Protein AF-A0A377LQX3-F1 (afdb_monomer_lite)

Structure (mmCIF, N/CA/C/O backbone):
data_AF-A0A377LQX3-F1
#
_entry.id   AF-A0A377LQX3-F1
#
loop_
_atom_site.group_PDB
_atom_site.id
_atom_site.type_symbol
_atom_site.label_atom_id
_atom_site.label_alt_id
_atom_site.label_comp_id
_atom_site.label_asym_id
_atom_site.label_entity_id
_atom_site.label_seq_id
_atom_site.pdbx_PDB_ins_code
_atom_site.Cartn_x
_atom_site.Cartn_y
_atom_site.Cartn_z
_atom_site.occupancy
_atom_site.B_iso_or_equiv
_atom_site.auth_seq_id
_atom_site.auth_comp_id
_atom_site.auth_asym_id
_atom_site.auth_atom_id
_atom_site.pdbx_PDB_model_num
ATOM 1 N N . MET A 1 1 ? 15.304 -15.400 -30.658 1.00 61.31 1 MET A N 1
ATOM 2 C CA . MET A 1 1 ? 14.172 -14.447 -30.714 1.00 61.31 1 MET A CA 1
ATOM 3 C C . MET A 1 1 ? 13.033 -14.869 -29.781 1.00 61.31 1 MET A C 1
ATOM 5 O O . MET A 1 1 ? 12.616 -14.028 -29.003 1.00 61.31 1 MET A O 1
ATOM 9 N N . ILE A 1 2 ? 12.627 -16.152 -29.749 1.00 66.69 2 ILE A N 1
ATOM 10 C CA . ILE A 1 2 ? 11.657 -16.692 -28.763 1.00 66.69 2 ILE A CA 1
ATOM 11 C C . ILE A 1 2 ? 12.106 -16.500 -27.306 1.00 66.69 2 ILE A C 1
ATOM 13 O O . ILE A 1 2 ? 11.356 -15.926 -26.527 1.00 66.69 2 ILE A O 1
ATOM 17 N N . GLY A 1 3 ? 13.356 -16.837 -26.965 1.00 74.94 3 GLY A N 1
ATOM 18 C CA . GLY A 1 3 ? 13.835 -16.698 -25.580 1.00 74.94 3 GLY A CA 1
ATOM 19 C C . GLY A 1 3 ? 13.796 -15.267 -25.022 1.00 74.94 3 GLY A C 1
ATOM 20 O O . GLY A 1 3 ? 13.607 -15.085 -23.829 1.00 74.94 3 GLY A O 1
ATOM 21 N N . LYS A 1 4 ? 13.892 -14.237 -25.879 1.00 71.19 4 LYS A N 1
ATOM 22 C CA . LYS A 1 4 ? 13.799 -12.828 -25.453 1.00 71.19 4 LYS A CA 1
ATOM 23 C C . LYS A 1 4 ? 12.352 -12.403 -25.172 1.00 71.19 4 LYS A C 1
ATOM 25 O O . LYS A 1 4 ? 12.122 -11.561 -24.318 1.00 71.19 4 LYS A O 1
ATOM 30 N N . ILE A 1 5 ? 11.383 -12.981 -25.884 1.00 73.62 5 ILE A N 1
ATOM 31 C CA . ILE A 1 5 ? 9.952 -12.743 -25.644 1.00 73.62 5 ILE A CA 1
ATOM 32 C C . ILE A 1 5 ? 9.522 -13.465 -24.363 1.00 73.62 5 ILE A C 1
ATOM 34 O O . ILE A 1 5 ? 8.859 -12.879 -23.515 1.00 73.62 5 ILE A O 1
ATOM 38 N N . GLU A 1 6 ? 9.957 -14.710 -24.194 1.00 74.50 6 GLU A N 1
ATOM 39 C CA . GLU A 1 6 ? 9.666 -15.536 -23.019 1.00 74.50 6 GLU A CA 1
ATOM 40 C C . GLU A 1 6 ? 10.241 -14.925 -21.726 1.00 74.50 6 GLU A C 1
ATOM 42 O O . GLU A 1 6 ? 9.568 -14.890 -20.695 1.00 74.50 6 GLU A O 1
ATOM 47 N N . GLU A 1 7 ? 11.438 -14.333 -21.800 1.00 77.25 7 GLU A N 1
ATOM 48 C CA . GLU A 1 7 ? 12.041 -13.576 -20.698 1.00 77.25 7 GLU A CA 1
ATOM 49 C C . GLU A 1 7 ? 11.213 -12.338 -20.311 1.00 77.25 7 GLU A C 1
ATOM 51 O O . GLU A 1 7 ? 10.990 -12.093 -19.124 1.00 77.25 7 GLU A O 1
ATOM 56 N N . VAL A 1 8 ? 10.718 -11.575 -21.292 1.00 73.88 8 VAL A N 1
ATOM 57 C CA . VAL A 1 8 ? 9.883 -10.386 -21.046 1.00 73.88 8 VAL A CA 1
ATOM 58 C C . VAL A 1 8 ? 8.554 -10.773 -20.390 1.00 73.88 8 VAL A C 1
ATOM 60 O O . VAL A 1 8 ? 8.173 -10.170 -19.388 1.00 73.88 8 VAL A O 1
ATOM 63 N N . PHE A 1 9 ? 7.880 -11.817 -20.883 1.00 73.44 9 PHE A N 1
ATOM 64 C CA . PHE A 1 9 ? 6.640 -12.311 -20.270 1.00 73.44 9 PHE A CA 1
ATOM 65 C C . PHE A 1 9 ? 6.856 -12.826 -18.844 1.00 73.44 9 PHE A C 1
ATOM 67 O O . PHE A 1 9 ? 6.049 -12.543 -17.960 1.00 73.44 9 PHE A O 1
ATOM 74 N N . THR A 1 10 ? 7.962 -13.532 -18.599 1.00 76.25 10 THR A N 1
ATOM 75 C CA . THR A 1 10 ? 8.293 -14.046 -17.262 1.00 76.25 10 THR A CA 1
ATOM 76 C C . THR A 1 10 ? 8.558 -12.909 -16.275 1.00 76.25 10 THR A C 1
ATOM 78 O O . THR A 1 10 ? 8.050 -12.934 -15.155 1.00 76.25 10 THR A O 1
ATOM 81 N N . ARG A 1 11 ? 9.297 -11.868 -16.684 1.00 74.38 11 ARG A N 1
ATOM 82 C CA . ARG A 1 11 ? 9.539 -10.683 -15.842 1.00 74.38 11 ARG A CA 1
ATOM 83 C C . ARG A 1 11 ? 8.247 -9.939 -15.512 1.00 74.38 11 ARG A C 1
ATOM 85 O O . ARG A 1 11 ? 8.044 -9.586 -14.355 1.00 74.38 11 ARG A O 1
ATOM 92 N N . GLN A 1 12 ? 7.361 -9.763 -16.492 1.00 75.00 12 GLN A N 1
ATOM 93 C CA . GLN A 1 12 ? 6.066 -9.115 -16.278 1.00 75.00 12 GLN A CA 1
ATOM 94 C C . GLN A 1 12 ? 5.179 -9.904 -15.304 1.00 75.00 12 GLN A C 1
ATOM 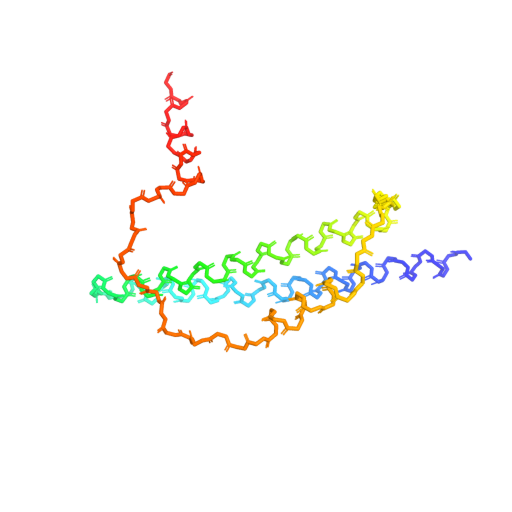96 O O . GLN A 1 12 ? 4.525 -9.316 -14.438 1.00 75.00 12 GLN A O 1
ATOM 101 N N . ALA A 1 13 ? 5.154 -11.233 -15.440 1.00 76.25 13 ALA A N 1
ATOM 102 C CA . ALA A 1 13 ? 4.385 -12.113 -14.567 1.00 76.25 13 ALA A CA 1
ATOM 103 C C . ALA A 1 13 ? 4.905 -12.070 -13.123 1.00 76.25 13 ALA A C 1
ATOM 105 O O . ALA A 1 13 ? 4.111 -11.890 -12.201 1.00 76.25 13 ALA A O 1
ATOM 106 N N . ASN A 1 14 ? 6.226 -12.155 -12.936 1.00 78.69 14 ASN A N 1
ATOM 107 C CA . ASN A 1 14 ? 6.852 -12.070 -11.615 1.00 78.69 14 ASN A CA 1
ATOM 108 C C . ASN A 1 14 ? 6.588 -10.710 -10.958 1.00 78.69 14 ASN A C 1
ATOM 110 O O . ASN A 1 14 ? 6.139 -10.659 -9.820 1.00 78.69 14 ASN A O 1
ATOM 114 N N . PHE A 1 15 ? 6.746 -9.614 -11.704 1.00 76.19 15 PHE A N 1
ATOM 115 C CA . PHE A 1 15 ? 6.465 -8.272 -11.193 1.00 76.19 15 PHE A CA 1
ATOM 116 C C . PHE A 1 15 ? 4.994 -8.097 -10.776 1.00 76.19 15 PHE A C 1
ATOM 118 O O . PHE A 1 15 ? 4.695 -7.539 -9.722 1.00 76.19 15 PHE A O 1
ATOM 125 N N . SER A 1 16 ? 4.060 -8.622 -11.572 1.00 78.94 16 SER A N 1
ATOM 126 C CA . SER A 1 16 ? 2.630 -8.578 -11.238 1.00 78.94 16 SER A CA 1
ATOM 127 C C . SER A 1 16 ? 2.306 -9.408 -9.989 1.00 78.94 16 SER A C 1
ATOM 129 O O . SER A 1 16 ? 1.466 -9.002 -9.185 1.00 78.94 16 SER A O 1
ATOM 131 N N . ALA A 1 17 ? 2.972 -10.554 -9.810 1.00 84.12 17 ALA A N 1
ATOM 132 C CA . ALA A 1 17 ? 2.836 -11.377 -8.613 1.00 84.12 17 ALA A CA 1
ATOM 133 C C . ALA A 1 17 ? 3.360 -10.647 -7.367 1.00 84.12 17 ALA A C 1
ATOM 135 O O . ALA A 1 17 ? 2.666 -10.621 -6.351 1.00 84.12 17 ALA A O 1
ATOM 136 N N . ASP A 1 18 ? 4.519 -9.993 -7.464 1.00 84.94 18 ASP A N 1
ATOM 137 C CA . ASP A 1 18 ? 5.112 -9.230 -6.363 1.00 84.94 18 ASP A CA 1
ATOM 138 C C . ASP A 1 18 ? 4.188 -8.087 -5.914 1.00 84.94 18 ASP A C 1
ATOM 140 O O . ASP A 1 18 ? 3.876 -7.969 -4.730 1.00 84.94 18 ASP A O 1
ATOM 144 N N . ILE A 1 19 ? 3.635 -7.309 -6.852 1.00 85.94 19 ILE A N 1
ATOM 145 C CA . ILE A 1 19 ? 2.668 -6.245 -6.530 1.00 85.94 19 ILE A CA 1
ATOM 146 C C . ILE A 1 19 ? 1.395 -6.812 -5.890 1.00 85.94 19 ILE A C 1
ATOM 148 O O . ILE A 1 19 ? 0.880 -6.249 -4.923 1.00 85.94 19 ILE A O 1
ATOM 152 N N . ALA A 1 20 ? 0.879 -7.937 -6.391 1.00 87.12 20 ALA A N 1
ATOM 153 C CA . ALA A 1 20 ? -0.295 -8.573 -5.801 1.00 87.12 20 ALA A CA 1
ATOM 154 C C . ALA A 1 20 ? -0.035 -9.043 -4.358 1.00 87.12 20 ALA A C 1
ATOM 156 O O . ALA A 1 20 ? -0.926 -8.949 -3.507 1.00 87.12 20 ALA A O 1
ATOM 157 N N . HIS A 1 21 ? 1.173 -9.530 -4.067 1.00 90.06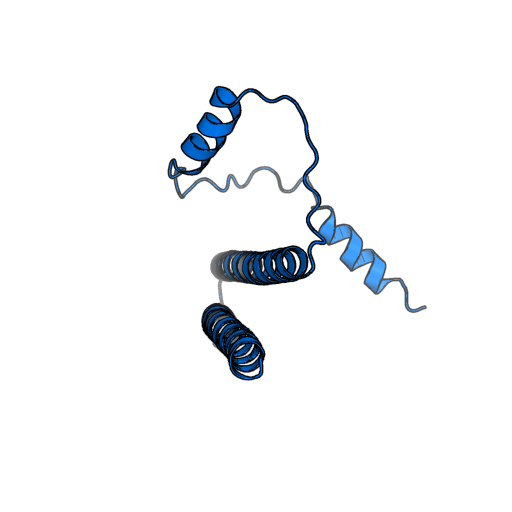 21 HIS A N 1
ATOM 158 C CA . HIS A 1 21 ? 1.588 -9.886 -2.712 1.00 90.06 21 HIS A CA 1
ATOM 159 C C . HIS A 1 21 ? 1.695 -8.656 -1.806 1.00 90.06 21 HIS A C 1
ATOM 161 O O . HIS A 1 21 ? 1.128 -8.666 -0.712 1.00 90.06 21 HIS A O 1
ATOM 167 N N . GLU A 1 22 ? 2.328 -7.585 -2.279 1.00 90.38 22 GLU A N 1
ATOM 168 C CA . GLU A 1 22 ? 2.481 -6.338 -1.525 1.00 90.38 22 GLU A CA 1
ATOM 169 C C . GLU A 1 22 ? 1.136 -5.645 -1.249 1.00 90.38 22 GLU A C 1
ATOM 171 O O . GLU A 1 22 ? 0.938 -5.110 -0.163 1.00 90.38 22 GLU A O 1
ATOM 176 N N . ILE A 1 23 ? 0.163 -5.722 -2.168 1.00 93.12 23 ILE A N 1
ATOM 177 C CA . ILE A 1 23 ? -1.199 -5.184 -1.982 1.00 93.12 23 ILE A CA 1
ATOM 178 C C . ILE A 1 23 ? -2.046 -6.043 -1.029 1.00 93.12 23 ILE A C 1
ATOM 180 O O . ILE A 1 23 ? -2.930 -5.527 -0.342 1.00 93.12 23 ILE A O 1
ATOM 184 N N . ARG A 1 24 ? -1.797 -7.353 -0.938 1.00 92.88 24 ARG A N 1
ATOM 185 C CA . ARG A 1 24 ? -2.574 -8.236 -0.052 1.00 92.88 24 ARG A CA 1
ATOM 186 C C . ARG A 1 24 ? -2.452 -7.825 1.414 1.00 92.88 24 ARG A C 1
ATOM 188 O O . ARG A 1 24 ? -3.438 -7.886 2.149 1.00 92.88 24 ARG A O 1
ATOM 195 N N . THR A 1 25 ? -1.262 -7.412 1.832 1.00 94.38 25 THR A N 1
ATOM 196 C CA . THR A 1 25 ? -0.963 -7.015 3.213 1.00 94.38 25 THR A CA 1
ATOM 197 C C . THR A 1 25 ? -1.803 -5.819 3.695 1.00 94.38 25 THR A C 1
ATOM 199 O O . THR A 1 25 ? -2.546 -5.999 4.661 1.00 94.38 25 THR A O 1
ATOM 202 N N . PRO A 1 26 ? -1.791 -4.635 3.043 1.00 94.44 26 PRO A N 1
ATOM 203 C CA . PRO A 1 26 ? -2.608 -3.494 3.460 1.00 94.44 26 PRO A CA 1
ATOM 204 C C . PRO A 1 26 ? -4.108 -3.792 3.385 1.00 94.44 26 PRO A C 1
ATOM 206 O O . PRO A 1 26 ? -4.851 -3.373 4.267 1.00 94.44 26 PRO A O 1
ATOM 209 N N . ILE A 1 27 ? -4.567 -4.576 2.399 1.00 96.81 27 ILE A N 1
ATOM 210 C CA . ILE A 1 27 ? -5.975 -5.001 2.324 1.00 96.81 27 ILE A CA 1
ATOM 211 C C . ILE A 1 27 ? -6.351 -5.852 3.539 1.00 96.81 27 ILE A C 1
ATOM 213 O O . ILE A 1 27 ? -7.384 -5.619 4.162 1.00 96.81 27 ILE A O 1
ATOM 217 N N . THR A 1 28 ? -5.513 -6.825 3.894 1.00 96.44 28 THR A N 1
ATOM 218 C CA . THR A 1 28 ? -5.760 -7.694 5.053 1.00 96.44 28 THR A CA 1
ATOM 219 C C . THR A 1 28 ? -5.801 -6.876 6.344 1.00 96.44 28 THR A C 1
ATOM 221 O O . THR A 1 28 ? -6.687 -7.089 7.173 1.00 96.44 28 THR A O 1
ATOM 224 N N . ASN A 1 29 ? -4.901 -5.897 6.490 1.00 94.81 29 ASN A N 1
ATOM 225 C CA . ASN A 1 29 ? -4.901 -4.974 7.624 1.00 94.81 29 ASN A CA 1
ATOM 226 C C . ASN A 1 29 ? -6.196 -4.161 7.688 1.00 94.81 29 ASN A C 1
ATOM 228 O O . ASN A 1 29 ? -6.829 -4.128 8.739 1.00 94.81 29 ASN A O 1
ATOM 232 N N . LEU A 1 30 ? -6.622 -3.558 6.574 1.00 97.62 30 LEU A N 1
ATOM 233 C CA . LEU A 1 30 ? -7.858 -2.774 6.492 1.00 97.62 30 LEU A CA 1
ATOM 234 C C . LEU A 1 30 ? -9.090 -3.601 6.871 1.00 97.62 30 LEU A C 1
ATOM 236 O O . LEU A 1 30 ? -9.909 -3.152 7.674 1.00 97.62 30 LEU A O 1
ATOM 240 N N . VAL A 1 31 ? -9.209 -4.819 6.332 1.00 97.38 31 VAL A N 1
ATOM 241 C CA . VAL A 1 31 ? -10.311 -5.737 6.659 1.00 97.38 31 VAL A CA 1
ATOM 242 C C . VAL A 1 31 ? -10.297 -6.067 8.148 1.00 97.38 31 VAL A C 1
ATOM 244 O O . VAL A 1 31 ? -11.295 -5.848 8.827 1.00 97.38 31 VAL A O 1
ATOM 247 N N . THR A 1 32 ? -9.149 -6.490 8.677 1.00 96.38 32 THR A N 1
ATOM 248 C CA . THR A 1 32 ? -9.012 -6.876 10.089 1.00 96.38 32 THR A CA 1
ATOM 249 C C . THR A 1 32 ? -9.325 -5.708 11.028 1.00 96.38 32 THR A C 1
ATOM 251 O O . THR A 1 32 ? -10.056 -5.865 12.003 1.00 96.38 32 THR A O 1
ATOM 254 N N . GLN A 1 33 ? -8.810 -4.511 10.733 1.00 94.56 33 GLN A N 1
ATOM 255 C CA . GLN A 1 33 ? -9.089 -3.302 11.513 1.00 94.56 33 GLN A CA 1
ATOM 256 C C . GLN A 1 33 ? -10.576 -2.949 11.491 1.00 94.56 33 GLN A C 1
ATOM 258 O O . GLN A 1 33 ? -11.133 -2.588 12.526 1.00 94.56 33 GLN A O 1
ATOM 263 N N . THR A 1 34 ? -11.224 -3.099 10.336 1.00 95.69 34 THR A N 1
ATOM 264 C CA . THR A 1 34 ? -12.657 -2.839 10.180 1.00 95.69 34 THR A CA 1
ATOM 265 C C . THR A 1 34 ? -13.490 -3.853 10.963 1.00 95.69 34 THR A C 1
ATOM 267 O O . THR A 1 34 ? -14.374 -3.457 11.716 1.00 95.69 34 THR A O 1
ATOM 270 N N . GLU A 1 35 ? -13.185 -5.148 10.868 1.00 96.38 35 GLU A N 1
ATOM 271 C CA . GLU A 1 35 ? -13.859 -6.198 11.646 1.00 96.38 35 GLU A CA 1
ATOM 272 C C . GLU A 1 35 ? -13.718 -5.957 13.156 1.00 96.38 35 GLU A C 1
ATOM 274 O O . GLU A 1 35 ? -14.701 -5.993 13.897 1.00 96.38 35 GLU A O 1
ATOM 279 N N . ILE A 1 36 ? -12.509 -5.620 13.615 1.00 93.38 36 ILE A N 1
ATOM 280 C CA . ILE A 1 36 ? -12.231 -5.297 15.020 1.00 93.38 36 ILE A CA 1
ATOM 281 C C . ILE A 1 36 ? -12.980 -4.034 15.470 1.00 93.38 36 ILE A C 1
ATOM 283 O O . ILE A 1 36 ? -13.456 -3.977 16.611 1.00 93.38 36 ILE A O 1
ATOM 287 N N . ALA A 1 37 ? -13.088 -3.022 14.608 1.00 93.50 37 ALA A N 1
ATOM 288 C CA . ALA A 1 37 ? -13.832 -1.799 14.894 1.00 93.50 37 ALA A CA 1
ATOM 289 C C . ALA A 1 37 ? -15.346 -2.049 14.985 1.00 93.50 37 ALA A C 1
ATOM 291 O O . ALA A 1 37 ? -16.004 -1.418 15.804 1.00 93.50 37 ALA A O 1
ATOM 292 N N . LEU A 1 38 ? -15.878 -2.987 14.195 1.00 94.56 38 LEU A N 1
ATOM 293 C CA . LEU A 1 38 ? -17.300 -3.349 14.180 1.00 94.56 38 LEU A CA 1
ATOM 294 C C . LEU A 1 38 ? -17.696 -4.368 15.264 1.00 94.56 38 LEU A C 1
ATOM 296 O O . LEU A 1 38 ? -18.876 -4.490 15.579 1.00 94.56 38 LEU A O 1
ATOM 300 N N . SER A 1 39 ? -16.739 -5.109 15.829 1.00 95.00 39 SER A N 1
ATOM 301 C CA . SER A 1 39 ? -17.012 -6.197 16.785 1.00 95.00 39 SER A CA 1
ATOM 302 C C . SER A 1 39 ? -17.515 -5.754 18.168 1.00 95.00 39 SER A C 1
ATOM 304 O O . SER A 1 39 ? -18.075 -6.571 18.898 1.00 95.00 39 SER A O 1
ATOM 306 N N . GLN A 1 40 ? -17.311 -4.491 18.551 1.00 89.69 40 GLN A N 1
ATOM 307 C CA . GLN A 1 40 ? -17.680 -3.957 19.865 1.00 89.69 40 GLN A CA 1
ATOM 308 C C . GLN A 1 40 ? -17.820 -2.432 19.828 1.00 89.69 40 GLN A C 1
ATOM 310 O O . GLN A 1 40 ? -17.249 -1.782 18.952 1.00 89.69 40 GLN A O 1
ATOM 315 N N . ASP A 1 41 ? -18.509 -1.859 20.817 1.00 91.94 41 ASP A N 1
ATOM 316 C CA . ASP A 1 41 ? -18.578 -0.405 20.980 1.00 91.94 41 ASP A CA 1
ATOM 317 C C . ASP A 1 41 ? -17.183 0.196 21.206 1.00 91.94 41 ASP A C 1
ATOM 319 O O . ASP A 1 41 ? -16.357 -0.329 21.960 1.00 91.94 41 ASP A O 1
ATOM 323 N N . ARG A 1 42 ? -16.926 1.322 20.537 1.00 91.62 42 ARG A N 1
ATOM 324 C CA . ARG A 1 42 ? -15.646 2.038 20.544 1.00 91.62 42 ARG A CA 1
ATOM 325 C C . ARG A 1 42 ? -15.847 3.482 20.955 1.00 91.62 42 ARG A C 1
ATOM 327 O O . ARG A 1 42 ? -16.852 4.113 20.629 1.00 91.62 42 ARG A O 1
ATOM 334 N N . THR A 1 43 ? -14.846 4.041 21.618 1.00 95.50 43 THR A N 1
ATOM 335 C CA . THR A 1 43 ? -14.794 5.485 21.831 1.00 95.50 43 THR A CA 1
ATOM 336 C C . THR A 1 43 ? -14.535 6.206 20.507 1.00 95.50 43 THR A C 1
ATOM 338 O O . THR A 1 43 ? -13.904 5.671 19.594 1.00 95.50 43 THR A O 1
ATOM 341 N N . GLN A 1 44 ? -14.957 7.470 20.416 1.00 95.12 44 GLN A N 1
ATOM 342 C CA . GLN A 1 44 ? -14.661 8.310 19.251 1.00 95.12 44 GLN A CA 1
ATOM 343 C C . GLN A 1 44 ? -13.156 8.350 18.932 1.00 95.12 44 GLN A C 1
ATOM 345 O O . GLN A 1 44 ? -12.770 8.325 17.769 1.00 95.12 44 GLN A O 1
ATOM 350 N N . ARG A 1 45 ? -12.304 8.383 19.964 1.00 93.50 45 ARG A N 1
ATOM 351 C CA . ARG A 1 45 ? -10.850 8.437 19.793 1.00 93.50 45 ARG A CA 1
ATOM 352 C C . ARG A 1 45 ? -10.299 7.173 19.131 1.00 93.50 45 ARG A C 1
ATOM 354 O O . ARG A 1 45 ? -9.475 7.279 18.236 1.00 93.50 45 ARG A O 1
ATOM 361 N N . GLU A 1 46 ? -10.765 5.998 19.542 1.00 92.06 46 GLU A N 1
ATOM 362 C CA . GLU A 1 46 ? -10.334 4.736 18.928 1.00 92.06 46 GLU A CA 1
ATOM 363 C C . GLU A 1 46 ? -10.781 4.635 17.466 1.00 92.06 46 GLU A C 1
ATOM 365 O O . GLU A 1 46 ? -10.035 4.131 16.631 1.00 92.06 46 GLU A O 1
ATOM 370 N N . LEU A 1 47 ? -11.975 5.140 17.138 1.00 95.12 47 LEU A N 1
ATOM 371 C CA . LEU A 1 47 ? -12.442 5.212 15.751 1.00 95.12 47 LEU A CA 1
ATOM 372 C C . LEU A 1 47 ? -11.584 6.170 14.914 1.00 95.12 47 LEU A C 1
ATOM 374 O O . LEU A 1 47 ? -11.217 5.828 13.793 1.00 95.12 47 LEU A O 1
ATOM 378 N N . GLU A 1 48 ? -11.225 7.339 15.456 1.00 95.06 48 GLU A N 1
ATOM 379 C CA . GLU A 1 48 ? -10.277 8.260 14.813 1.00 95.06 48 GLU A CA 1
ATOM 380 C C . GLU A 1 48 ? -8.934 7.562 14.531 1.00 95.06 48 GLU A C 1
ATOM 382 O O . GLU A 1 48 ? -8.426 7.652 13.413 1.00 95.06 48 GLU A O 1
ATOM 387 N N . ASP A 1 49 ? -8.392 6.810 15.494 1.00 93.00 49 ASP A N 1
ATOM 388 C CA . ASP A 1 49 ? -7.127 6.081 15.337 1.00 93.00 49 ASP A CA 1
ATOM 389 C C . ASP A 1 49 ? -7.209 4.993 14.243 1.00 93.00 49 ASP A C 1
ATOM 391 O O . ASP A 1 49 ? -6.299 4.877 13.416 1.00 93.00 49 ASP A O 1
ATOM 395 N N . VAL A 1 50 ? -8.317 4.241 14.168 1.00 94.12 50 VAL A N 1
ATOM 396 C CA . VAL A 1 50 ? -8.561 3.257 13.092 1.00 94.12 50 VAL A CA 1
ATOM 397 C C . VAL A 1 50 ? -8.621 3.936 11.723 1.00 94.12 50 VAL A C 1
ATOM 399 O O . VAL A 1 50 ? -8.036 3.437 10.759 1.00 94.12 50 VAL A O 1
ATOM 402 N N . LEU A 1 51 ? -9.282 5.093 11.621 1.00 94.19 51 LEU A N 1
ATOM 403 C CA . LEU A 1 51 ? -9.366 5.850 10.371 1.00 94.19 51 LEU A CA 1
ATOM 404 C C . LEU A 1 51 ? -8.000 6.391 9.934 1.00 94.19 51 LEU A C 1
ATOM 406 O O . LEU A 1 51 ? -7.683 6.336 8.746 1.00 94.19 51 LEU A O 1
ATOM 410 N N . TYR A 1 52 ? -7.170 6.866 10.868 1.00 96.00 52 TYR A N 1
ATOM 411 C CA . TYR A 1 52 ? -5.799 7.276 10.554 1.00 96.00 52 TYR A CA 1
ATOM 412 C C . TYR A 1 52 ? -4.945 6.102 10.080 1.00 96.00 52 TYR A C 1
ATOM 414 O O . TYR A 1 52 ? -4.236 6.238 9.081 1.00 96.00 52 TYR A O 1
ATOM 422 N N . SER A 1 53 ? -5.044 4.945 10.741 1.00 92.81 53 SER A N 1
ATOM 423 C CA . SER A 1 53 ? -4.329 3.749 10.293 1.00 92.81 53 SER A CA 1
ATOM 424 C C . SER A 1 53 ? -4.801 3.301 8.910 1.00 92.81 53 SER A C 1
ATOM 426 O O . SER A 1 53 ? -3.973 2.988 8.059 1.00 92.81 53 SER A O 1
ATOM 428 N N . SER A 1 54 ? -6.108 3.350 8.651 1.00 94.25 54 SER A N 1
ATOM 429 C CA . S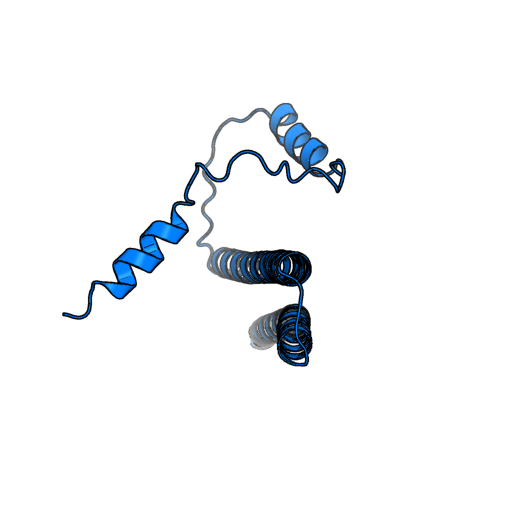ER A 1 54 ? -6.675 3.021 7.341 1.00 94.25 54 SER A CA 1
ATOM 430 C C . SER A 1 54 ? -6.178 3.975 6.251 1.00 94.25 54 SER A C 1
ATOM 432 O O . SER A 1 54 ? -5.821 3.545 5.156 1.00 94.25 54 SER A O 1
ATOM 434 N N . LEU A 1 55 ? -6.102 5.276 6.553 1.00 95.75 55 LEU A N 1
ATOM 435 C CA . LEU A 1 55 ? -5.573 6.289 5.638 1.00 95.75 55 LEU A CA 1
ATOM 436 C C . LEU A 1 55 ? -4.105 6.035 5.276 1.00 95.75 55 LEU A C 1
ATOM 438 O O . LEU A 1 55 ? -3.713 6.246 4.128 1.00 95.75 55 LEU A O 1
ATOM 442 N N . GLU A 1 56 ? -3.292 5.572 6.225 1.00 93.06 56 GLU A N 1
ATOM 443 C CA . GLU A 1 56 ? -1.909 5.190 5.943 1.00 93.06 56 GLU A CA 1
ATOM 444 C C . GLU A 1 56 ? -1.840 4.033 4.935 1.00 93.06 56 GLU A C 1
ATOM 446 O O . GLU A 1 56 ? -1.084 4.116 3.964 1.00 93.06 56 GLU A O 1
ATOM 451 N N . GLU A 1 57 ? -2.670 3.002 5.103 1.00 94.81 57 GLU A N 1
ATOM 452 C CA . GLU A 1 57 ? -2.723 1.866 4.175 1.00 94.81 57 GLU A CA 1
ATOM 453 C C . GLU A 1 57 ? -3.236 2.276 2.785 1.00 94.81 57 GLU A C 1
ATOM 455 O O . GLU A 1 57 ? -2.649 1.888 1.772 1.00 94.81 57 GLU A O 1
ATOM 460 N N . TYR A 1 58 ? -4.249 3.148 2.700 1.00 95.25 58 TYR A N 1
ATOM 461 C CA . TYR A 1 58 ? -4.702 3.701 1.416 1.00 95.25 58 TYR A CA 1
ATOM 462 C C . TYR A 1 58 ? -3.602 4.488 0.696 1.00 95.25 58 TYR A C 1
ATOM 464 O O . TYR A 1 58 ? -3.431 4.351 -0.519 1.00 95.25 58 TYR A O 1
ATOM 472 N N . ASN A 1 59 ? -2.821 5.286 1.428 1.00 92.12 59 ASN A N 1
ATOM 473 C CA . ASN A 1 59 ? -1.693 6.021 0.858 1.00 92.12 59 ASN A CA 1
ATOM 474 C C . ASN A 1 59 ? -0.596 5.072 0.354 1.00 92.12 59 ASN A C 1
ATOM 476 O O . ASN A 1 59 ? -0.052 5.287 -0.732 1.00 92.12 59 ASN A O 1
ATOM 480 N N . ARG A 1 60 ? -0.302 3.996 1.097 1.00 91.25 60 ARG A N 1
ATOM 481 C CA . ARG A 1 60 ? 0.634 2.945 0.665 1.00 91.25 60 ARG A CA 1
ATOM 482 C C . ARG A 1 60 ? 0.157 2.271 -0.621 1.00 91.25 60 ARG A C 1
ATOM 484 O O . ARG A 1 60 ? 0.926 2.181 -1.575 1.00 91.25 60 ARG A O 1
ATOM 491 N N . MET A 1 61 ? -1.113 1.871 -0.689 1.00 93.75 61 MET A N 1
ATOM 492 C CA . MET A 1 61 ? -1.702 1.270 -1.891 1.00 93.75 61 MET A CA 1
ATOM 493 C C . MET A 1 61 ? -1.685 2.225 -3.089 1.00 93.75 61 MET A C 1
ATOM 495 O O . MET A 1 61 ? -1.309 1.826 -4.189 1.00 93.75 61 MET A O 1
ATOM 499 N N . THR A 1 62 ? -2.016 3.500 -2.874 1.00 91.50 62 THR A N 1
ATOM 500 C CA . THR A 1 62 ? -1.974 4.535 -3.921 1.00 91.50 62 THR A CA 1
ATOM 501 C C . THR A 1 62 ? -0.566 4.697 -4.489 1.00 91.50 62 THR A C 1
ATOM 503 O O . THR A 1 62 ? -0.395 4.795 -5.706 1.00 91.50 62 THR A O 1
ATOM 506 N N . LYS A 1 63 ? 0.456 4.682 -3.624 1.00 88.88 63 LYS A N 1
ATOM 507 C CA . LYS A 1 63 ? 1.854 4.719 -4.054 1.00 88.88 63 LYS A CA 1
ATOM 508 C C . LYS A 1 63 ? 2.222 3.489 -4.889 1.00 88.88 63 LYS A C 1
ATOM 510 O O . LYS A 1 63 ? 2.747 3.665 -5.978 1.00 88.88 63 LYS A O 1
ATOM 515 N N . MET A 1 64 ? 1.867 2.280 -4.448 1.00 88.69 64 MET A N 1
ATOM 516 C CA . MET A 1 64 ? 2.145 1.048 -5.207 1.00 88.69 64 MET A CA 1
ATOM 517 C C . MET A 1 64 ? 1.514 1.055 -6.606 1.00 88.69 64 MET A C 1
ATOM 519 O O . MET A 1 64 ? 2.165 0.696 -7.584 1.00 88.69 64 MET A O 1
ATOM 523 N N . VAL A 1 65 ? 0.265 1.517 -6.726 1.00 88.62 65 VAL A N 1
ATOM 524 C CA . VAL A 1 65 ? -0.402 1.676 -8.031 1.00 88.62 65 VAL A CA 1
ATOM 525 C C . VAL A 1 65 ? 0.306 2.725 -8.893 1.00 88.62 65 VAL A C 1
ATOM 527 O O . VAL A 1 65 ? 0.478 2.524 -10.095 1.00 88.62 65 VAL A O 1
ATOM 530 N N . SER A 1 66 ? 0.743 3.832 -8.291 1.00 86.88 66 SER A N 1
ATOM 531 C CA . SER A 1 66 ? 1.464 4.895 -9.003 1.00 86.88 66 SER A CA 1
ATOM 532 C C . SER A 1 66 ? 2.820 4.410 -9.518 1.00 86.88 66 SER A C 1
ATOM 534 O O . SER A 1 66 ? 3.163 4.674 -10.669 1.00 86.88 66 SER A O 1
ATOM 536 N N . ASP A 1 67 ? 3.553 3.646 -8.705 1.00 85.44 67 ASP A N 1
ATOM 537 C CA . ASP A 1 67 ? 4.828 3.029 -9.076 1.00 85.44 67 ASP A CA 1
ATOM 538 C C . ASP A 1 67 ? 4.633 2.028 -10.233 1.00 85.44 67 ASP A C 1
ATOM 540 O O . ASP A 1 67 ? 5.415 2.011 -11.185 1.00 85.44 67 ASP A O 1
ATOM 544 N N . MET A 1 68 ? 3.542 1.251 -10.218 1.00 85.81 68 MET A N 1
ATOM 545 C CA . MET A 1 68 ? 3.189 0.334 -11.309 1.00 85.81 68 MET A CA 1
ATOM 546 C C . MET A 1 68 ? 2.880 1.075 -12.618 1.00 85.81 68 MET A C 1
ATOM 548 O O . MET A 1 68 ? 3.361 0.678 -13.681 1.00 85.81 68 MET A O 1
ATOM 552 N N . LEU A 1 69 ? 2.108 2.165 -12.554 1.00 84.75 69 LEU A N 1
ATOM 553 C CA . LEU A 1 69 ? 1.823 3.003 -13.722 1.00 84.75 69 LEU A CA 1
ATOM 554 C C . LEU A 1 69 ? 3.092 3.665 -14.266 1.00 84.75 69 LEU A C 1
ATOM 556 O O . LEU A 1 69 ? 3.279 3.715 -15.481 1.00 84.75 69 LEU A O 1
ATOM 560 N N . PHE A 1 70 ? 3.976 4.134 -13.384 1.00 83.12 70 PHE A N 1
ATOM 561 C CA . PHE A 1 70 ? 5.257 4.721 -13.767 1.00 83.12 70 PHE A CA 1
ATOM 562 C C . PHE A 1 70 ? 6.140 3.716 -14.518 1.00 83.12 70 PHE A C 1
ATOM 564 O O . PHE A 1 70 ? 6.666 4.035 -15.584 1.00 83.12 70 PHE A O 1
ATOM 571 N N . LEU A 1 71 ? 6.259 2.486 -14.010 1.00 82.00 71 LEU A N 1
ATOM 572 C CA . LEU A 1 71 ? 7.027 1.427 -14.668 1.00 82.00 71 LEU A CA 1
ATOM 573 C C . LEU A 1 71 ? 6.422 1.038 -16.021 1.00 82.00 71 LEU A C 1
ATOM 575 O O . LEU A 1 71 ? 7.143 0.961 -17.013 1.00 82.00 71 LEU A O 1
ATOM 579 N N . ALA A 1 72 ? 5.096 0.902 -16.101 1.00 81.62 72 ALA A N 1
ATOM 580 C CA . ALA A 1 72 ? 4.419 0.628 -17.366 1.00 81.62 72 ALA A CA 1
ATOM 581 C C . ALA A 1 72 ? 4.660 1.734 -18.413 1.00 81.62 72 ALA A C 1
ATOM 583 O O . ALA A 1 72 ? 4.851 1.444 -19.594 1.00 81.62 72 ALA A O 1
ATOM 584 N N . GLN A 1 73 ? 4.688 3.005 -18.003 1.00 81.88 73 GLN A N 1
ATOM 585 C CA . GLN A 1 73 ? 5.030 4.120 -18.894 1.00 81.88 73 GLN A CA 1
ATOM 586 C C . GLN A 1 73 ? 6.507 4.092 -19.318 1.00 81.88 73 GLN A C 1
ATOM 588 O O . GLN A 1 73 ? 6.822 4.422 -20.466 1.00 81.88 73 GLN A O 1
ATOM 593 N N . ALA A 1 74 ? 7.411 3.691 -18.417 1.00 81.81 74 ALA A N 1
ATOM 594 C CA . ALA A 1 74 ? 8.838 3.554 -18.703 1.00 81.81 74 ALA A CA 1
ATOM 595 C C . ALA A 1 74 ? 9.099 2.500 -19.787 1.00 81.81 74 ALA A C 1
ATOM 597 O O . ALA A 1 74 ? 9.796 2.784 -20.764 1.00 81.81 74 ALA A O 1
ATOM 598 N N . ASP A 1 75 ? 8.479 1.325 -19.651 1.00 77.31 75 ASP A N 1
ATOM 599 C CA . ASP A 1 75 ? 8.639 0.198 -20.577 1.00 77.31 75 ASP A CA 1
ATOM 600 C C . ASP A 1 75 ? 8.108 0.504 -21.983 1.00 77.31 75 ASP A C 1
ATOM 602 O O . ASP A 1 75 ? 8.630 -0.006 -22.974 1.00 77.31 75 ASP A O 1
ATOM 606 N N . ASN A 1 76 ? 7.111 1.385 -22.092 1.00 79.62 76 ASN A N 1
ATOM 607 C CA . ASN A 1 76 ? 6.541 1.813 -23.371 1.00 79.62 76 ASN A CA 1
ATOM 608 C C . ASN A 1 76 ? 7.248 3.037 -23.985 1.00 79.62 76 ASN A C 1
ATOM 610 O O . ASN A 1 76 ? 6.720 3.638 -24.921 1.00 79.62 76 ASN A O 1
ATOM 614 N N . ASN A 1 77 ? 8.418 3.444 -23.467 1.00 77.06 77 ASN A N 1
ATOM 615 C CA . ASN A 1 77 ? 9.131 4.660 -23.887 1.00 77.06 77 ASN A CA 1
ATOM 616 C C . ASN A 1 77 ? 8.269 5.943 -23.807 1.00 77.06 77 ASN A C 1
ATOM 618 O O . ASN A 1 77 ? 8.536 6.921 -24.507 1.00 77.06 77 ASN A O 1
ATOM 622 N N . GLN A 1 78 ? 7.242 5.961 -22.950 1.00 78.62 78 GLN A N 1
ATOM 623 C CA . GLN A 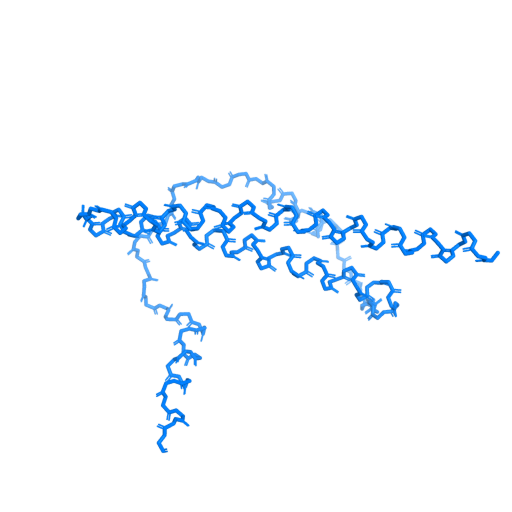1 78 ? 6.319 7.093 -22.795 1.00 78.62 78 GLN A CA 1
ATOM 624 C C . GLN A 1 78 ? 6.821 8.132 -21.784 1.00 78.62 78 GLN A C 1
ATOM 626 O O . GLN A 1 78 ? 6.301 9.246 -21.733 1.00 78.62 78 GLN A O 1
ATOM 631 N N . LEU A 1 79 ? 7.852 7.802 -21.002 1.00 79.19 79 LEU A N 1
ATOM 632 C CA . LEU A 1 79 ? 8.530 8.750 -20.123 1.00 79.19 79 LEU A CA 1
ATOM 633 C C . LEU A 1 79 ? 9.518 9.605 -20.925 1.00 79.19 79 LEU A C 1
ATOM 635 O O . LEU A 1 79 ? 10.656 9.205 -21.170 1.00 79.19 79 LEU A O 1
ATOM 639 N N . ILE A 1 80 ? 9.083 10.802 -21.318 1.00 79.69 80 ILE A N 1
ATOM 640 C CA . ILE A 1 80 ? 9.941 11.824 -21.926 1.00 79.69 80 ILE A CA 1
ATOM 641 C C . ILE A 1 80 ? 10.285 12.845 -20.832 1.00 79.69 80 ILE A C 1
ATOM 643 O O . ILE A 1 80 ? 9.441 13.681 -20.506 1.00 79.69 80 ILE A O 1
ATOM 647 N N . PRO A 1 81 ? 11.481 12.778 -20.218 1.00 81.00 81 PRO A N 1
ATOM 648 C CA . PRO A 1 81 ? 11.857 13.723 -19.178 1.00 81.00 81 PRO A CA 1
ATOM 649 C C . PRO A 1 81 ? 12.061 15.113 -19.775 1.00 81.00 81 PRO A C 1
ATOM 651 O O . PRO A 1 81 ? 12.746 15.271 -20.792 1.00 81.00 81 PRO A O 1
ATOM 654 N N . ASP A 1 82 ? 11.506 16.121 -19.108 1.00 85.69 82 ASP A N 1
ATOM 655 C CA . ASP A 1 82 ? 11.795 17.508 -19.440 1.00 85.69 82 ASP A CA 1
ATOM 656 C C . ASP A 1 82 ? 13.251 17.835 -19.080 1.00 85.69 82 ASP A C 1
ATOM 658 O O . ASP A 1 82 ? 13.756 17.467 -18.014 1.00 85.69 82 ASP A O 1
ATOM 662 N N . ARG A 1 83 ? 13.958 18.495 -19.998 1.00 88.62 83 ARG A N 1
ATOM 663 C CA . ARG A 1 83 ? 15.378 18.817 -19.840 1.00 88.62 83 ARG A CA 1
ATOM 664 C C . ARG A 1 83 ? 15.515 20.265 -19.412 1.00 88.62 83 ARG A C 1
ATOM 666 O O . ARG A 1 83 ? 15.611 21.164 -20.243 1.00 88.62 83 ARG A O 1
ATOM 673 N N . VAL A 1 84 ? 15.587 20.467 -18.103 1.00 92.06 84 VAL A N 1
ATOM 674 C CA . VAL A 1 84 ? 15.775 21.781 -17.483 1.00 92.06 84 VAL A CA 1
ATOM 675 C C . VAL A 1 84 ? 17.128 21.869 -16.780 1.00 92.06 84 VAL A C 1
ATOM 677 O O . VAL A 1 84 ? 17.657 20.867 -16.302 1.00 92.06 84 VAL A O 1
ATOM 680 N N . MET A 1 85 ? 17.703 23.071 -16.713 1.00 92.19 85 MET A N 1
ATOM 681 C CA . MET A 1 85 ? 18.846 23.329 -15.833 1.00 92.19 85 MET A CA 1
ATOM 682 C C . MET A 1 85 ? 18.356 23.401 -14.388 1.00 92.19 85 MET A C 1
ATOM 684 O O . MET A 1 85 ? 17.421 24.142 -14.089 1.00 92.19 85 MET A O 1
ATOM 688 N N . PHE A 1 86 ? 18.997 22.655 -13.494 1.00 92.31 86 PHE A N 1
ATOM 689 C CA . PHE A 1 86 ? 18.679 22.643 -12.068 1.00 92.31 86 PHE A CA 1
ATOM 690 C C . PHE A 1 86 ? 19.957 22.596 -11.225 1.00 92.31 86 PHE A C 1
ATOM 692 O O . PHE A 1 86 ? 21.008 22.142 -11.680 1.00 92.31 86 PHE A O 1
ATOM 699 N N . ASP A 1 87 ? 19.870 23.074 -9.983 1.00 93.81 87 ASP A N 1
ATOM 700 C CA . ASP A 1 87 ? 20.962 22.967 -9.017 1.00 93.81 87 ASP A CA 1
ATOM 701 C C . ASP A 1 87 ? 20.965 21.566 -8.393 1.00 93.81 87 ASP A C 1
ATOM 703 O O . ASP A 1 87 ? 20.116 21.226 -7.565 1.00 93.81 87 ASP A O 1
ATOM 707 N N . LEU A 1 88 ? 21.955 20.759 -8.781 1.00 92.56 88 LEU A N 1
ATOM 708 C CA . LEU A 1 88 ? 22.133 19.404 -8.268 1.00 92.56 88 LEU A CA 1
ATOM 709 C C . LEU A 1 88 ? 22.292 19.377 -6.742 1.00 92.56 88 LEU A C 1
ATOM 711 O O . LEU A 1 88 ? 21.772 18.471 -6.096 1.00 92.56 88 LEU A O 1
ATOM 715 N N . ARG A 1 89 ? 22.983 20.358 -6.144 1.00 93.12 89 ARG A N 1
ATOM 716 C CA . ARG A 1 89 ? 23.157 20.423 -4.686 1.00 93.12 89 ARG A CA 1
ATOM 717 C C . ARG A 1 89 ? 21.810 20.642 -4.012 1.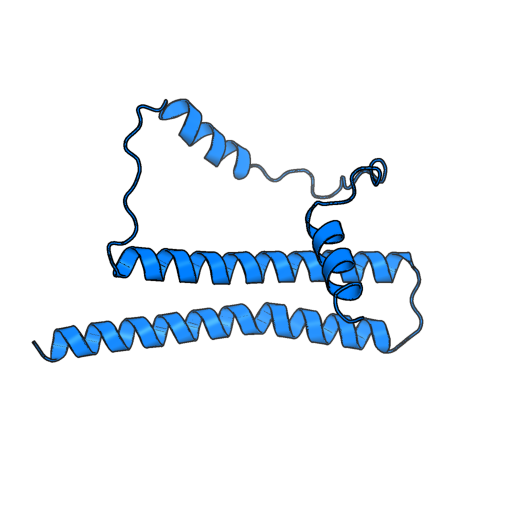00 93.12 89 ARG A C 1
ATOM 719 O O . ARG A 1 89 ? 21.500 19.937 -3.055 1.00 93.12 89 ARG A O 1
ATOM 726 N N . ALA A 1 90 ? 21.025 21.599 -4.504 1.00 91.88 90 ALA A N 1
ATOM 727 C CA . ALA A 1 90 ? 19.705 21.886 -3.955 1.00 91.88 90 ALA A CA 1
ATOM 728 C C . ALA A 1 90 ? 18.777 20.666 -4.054 1.00 91.88 90 ALA A C 1
ATOM 730 O O . ALA A 1 90 ? 18.091 20.344 -3.086 1.00 91.88 90 ALA A O 1
ATOM 731 N N . GLU A 1 91 ? 18.795 19.950 -5.181 1.00 91.62 91 GLU A N 1
ATOM 732 C CA . GLU A 1 91 ? 17.934 18.781 -5.380 1.00 91.62 91 GLU A CA 1
ATOM 733 C C . GLU A 1 91 ? 18.336 17.596 -4.496 1.00 91.62 91 GLU A C 1
ATOM 735 O O . GLU A 1 91 ? 17.490 16.966 -3.864 1.00 91.62 91 GLU A O 1
ATOM 740 N N . VAL A 1 92 ? 19.640 17.338 -4.366 1.00 92.19 92 VAL A N 1
ATOM 741 C CA . VAL A 1 92 ? 20.166 16.290 -3.482 1.00 92.19 92 VAL A CA 1
ATOM 742 C C . VAL A 1 92 ? 19.830 16.584 -2.016 1.00 92.19 92 VAL A C 1
ATOM 744 O O . VAL A 1 92 ? 19.444 15.674 -1.282 1.00 92.19 92 VAL A O 1
ATOM 747 N N . MET A 1 93 ? 19.905 17.847 -1.585 1.00 91.44 93 MET A N 1
ATOM 748 C CA . MET A 1 93 ? 19.551 18.232 -0.214 1.00 91.44 93 MET A CA 1
ATOM 749 C C . MET A 1 93 ? 18.084 17.936 0.127 1.00 91.44 93 MET A C 1
ATOM 751 O O . MET A 1 93 ? 17.813 17.481 1.236 1.00 91.44 93 MET A O 1
ATOM 755 N N . LYS A 1 94 ? 17.149 18.089 -0.823 1.00 86.94 94 LYS A N 1
ATOM 756 C CA . LYS A 1 94 ? 15.731 17.737 -0.607 1.00 86.94 94 LYS A CA 1
ATOM 757 C C . LYS A 1 94 ? 15.547 16.256 -0.264 1.00 86.94 94 LYS A C 1
ATOM 759 O O . LYS A 1 94 ? 14.757 15.924 0.617 1.00 86.94 94 LYS A O 1
ATOM 764 N N . VAL A 1 95 ? 16.288 15.369 -0.931 1.00 87.31 95 VAL A N 1
ATOM 765 C CA . VAL A 1 95 ? 16.238 13.919 -0.668 1.00 87.31 95 VAL A CA 1
ATOM 766 C C . VAL A 1 95 ? 16.772 13.602 0.732 1.00 87.31 95 VAL A C 1
ATOM 768 O O . VAL A 1 95 ? 16.190 12.792 1.454 1.00 87.31 95 VAL A O 1
ATOM 771 N N . PHE A 1 96 ? 17.846 14.276 1.151 1.00 81.50 96 PHE A N 1
ATOM 772 C CA . PHE A 1 96 ? 18.397 14.113 2.498 1.00 81.50 96 PHE A CA 1
ATOM 773 C C . PHE A 1 96 ? 17.468 14.641 3.596 1.00 81.50 96 PHE A C 1
ATOM 775 O O . PHE A 1 96 ? 17.359 14.011 4.649 1.00 81.50 96 PHE A O 1
ATOM 782 N N . ASP A 1 97 ? 16.771 15.752 3.359 1.00 77.88 97 ASP A N 1
ATOM 783 C CA . ASP A 1 97 ? 15.807 16.288 4.322 1.00 77.88 97 ASP A CA 1
ATOM 784 C C . ASP A 1 97 ? 14.552 15.410 4.436 1.00 77.88 97 ASP A C 1
ATOM 786 O O . ASP A 1 97 ? 14.037 15.238 5.539 1.00 77.88 97 ASP A O 1
ATOM 790 N N . PHE A 1 98 ? 14.119 14.761 3.348 1.00 66.69 98 PHE A N 1
ATOM 791 C CA . PHE A 1 98 ? 13.047 13.758 3.387 1.00 66.69 98 PHE A CA 1
ATOM 792 C C . PHE A 1 98 ? 13.408 12.529 4.245 1.00 66.69 98 PHE A C 1
ATOM 794 O O . PHE A 1 98 ? 12.547 11.954 4.907 1.00 66.69 98 PHE A O 1
ATOM 801 N N . SER A 1 99 ? 14.685 12.134 4.269 1.00 58.25 99 SER A N 1
ATOM 802 C CA . SER A 1 99 ? 15.167 10.982 5.043 1.00 58.25 99 SER A CA 1
ATOM 803 C C . SER A 1 99 ? 15.297 11.252 6.548 1.00 58.25 99 SER A C 1
ATOM 805 O O . SER A 1 99 ? 15.540 10.307 7.307 1.00 58.25 99 SER A O 1
ATOM 807 N N . LYS A 1 100 ? 15.175 12.502 7.014 1.00 49.72 100 LYS A N 1
ATOM 808 C CA . LYS A 1 100 ? 15.194 12.778 8.453 1.00 49.72 100 LYS A CA 1
ATOM 809 C C . LYS A 1 100 ? 13.861 12.334 9.059 1.00 49.72 100 LYS A C 1
ATOM 811 O O . LYS A 1 100 ? 12.822 12.867 8.671 1.00 49.72 100 LYS A O 1
ATOM 816 N N . PRO A 1 101 ? 13.851 11.397 10.024 1.00 46.91 101 PRO A N 1
ATOM 817 C CA . PRO A 1 101 ? 12.619 11.036 10.703 1.00 46.91 101 PRO A CA 1
ATOM 818 C C . PRO A 1 101 ? 12.096 12.269 11.448 1.00 46.91 101 PRO A C 1
ATOM 820 O O . PRO A 1 101 ? 12.705 12.735 12.411 1.00 46.91 101 PRO A O 1
ATOM 823 N N . GLY A 1 102 ? 10.972 12.816 10.982 1.00 48.69 102 GLY A N 1
ATOM 824 C CA . GLY A 1 102 ? 10.217 13.804 11.741 1.00 48.69 102 GLY A CA 1
ATOM 825 C C . GLY A 1 102 ? 9.739 13.201 13.070 1.00 48.69 102 GLY A C 1
ATOM 826 O O . GLY A 1 102 ? 9.580 11.979 13.173 1.00 48.69 102 GLY A O 1
ATOM 827 N N . PRO A 1 103 ? 9.507 14.020 14.111 1.00 42.69 103 PRO A N 1
ATOM 828 C CA . PRO A 1 103 ? 8.921 13.531 15.351 1.00 42.69 103 PRO A CA 1
ATOM 829 C C . PRO A 1 103 ? 7.559 12.901 15.037 1.00 42.69 103 PRO A C 1
ATOM 831 O O . PRO A 1 103 ? 6.663 13.572 14.532 1.00 42.69 103 PRO A O 1
ATOM 834 N N . LYS A 1 104 ? 7.398 11.606 15.337 1.00 44.72 104 LYS A N 1
ATOM 835 C CA . LYS A 1 104 ? 6.204 10.807 14.997 1.00 44.72 104 LYS A CA 1
ATOM 836 C C . LYS A 1 104 ? 4.898 11.272 15.667 1.00 44.72 104 LYS A C 1
ATOM 838 O O . LYS A 1 104 ? 3.852 10.684 15.425 1.00 44.72 104 LYS A O 1
ATOM 843 N N . ASN A 1 105 ? 4.921 12.331 16.478 1.00 44.41 105 ASN A N 1
ATOM 844 C CA . ASN A 1 105 ? 3.790 12.737 17.306 1.00 44.41 105 ASN A CA 1
ATOM 845 C C . ASN A 1 105 ? 3.595 14.262 17.254 1.00 44.41 105 ASN A C 1
ATOM 847 O O . ASN A 1 105 ? 3.928 14.962 18.207 1.00 44.41 105 ASN A O 1
ATOM 851 N N . ALA A 1 106 ? 3.063 14.792 16.153 1.00 42.41 106 ALA A N 1
ATOM 852 C CA . ALA A 1 106 ? 2.545 16.162 16.123 1.00 42.41 106 ALA A CA 1
ATOM 853 C C . ALA A 1 106 ? 1.477 16.343 15.032 1.00 42.41 106 ALA A C 1
ATOM 855 O O . ALA A 1 106 ? 1.601 17.196 14.159 1.00 42.41 106 ALA A O 1
ATOM 856 N N . ILE A 1 107 ? 0.393 15.565 15.093 1.00 47.50 107 ILE A N 1
ATOM 857 C CA . ILE A 1 107 ? -0.870 16.019 14.500 1.00 47.50 107 ILE A CA 1
ATOM 858 C C . ILE A 1 107 ? -1.419 17.065 15.474 1.00 47.50 107 ILE A C 1
ATOM 860 O O . ILE A 1 107 ? -2.031 16.729 16.490 1.00 47.50 107 ILE A O 1
ATOM 864 N N . SER A 1 108 ? -1.119 18.344 15.231 1.00 39.66 108 SER A N 1
ATOM 865 C CA . SER A 1 108 ? -1.759 19.423 15.977 1.00 39.66 108 SER A CA 1
ATOM 866 C C . SER A 1 108 ? -3.249 19.421 15.623 1.00 39.66 108 SER A C 1
ATOM 868 O O . SER A 1 108 ? -3.649 19.485 14.464 1.00 39.66 108 SER A O 1
ATOM 870 N N . ARG A 1 109 ? -4.098 19.336 16.649 1.00 42.47 109 ARG A N 1
ATOM 871 C CA . ARG A 1 109 ? -5.569 19.371 16.552 1.00 42.47 109 ARG A CA 1
ATOM 872 C C . ARG A 1 109 ? -6.133 20.729 16.097 1.00 42.47 109 ARG A C 1
ATOM 874 O O . ARG A 1 109 ? -7.331 20.966 16.202 1.00 42.47 109 ARG A O 1
ATOM 881 N N . SER A 1 110 ? -5.300 21.634 15.594 1.00 37.69 110 SER A N 1
ATOM 882 C CA . SER A 1 110 ? -5.673 22.999 15.232 1.00 37.69 110 SER A CA 1
ATOM 883 C C . SER A 1 110 ? -5.358 23.247 13.760 1.00 37.69 110 SER A C 1
ATOM 885 O O . SER A 1 110 ? -4.309 23.799 13.449 1.00 37.69 110 SER A O 1
ATOM 887 N N . ASN A 1 111 ? -6.220 22.753 12.868 1.00 37.44 111 ASN A N 1
ATOM 888 C CA . ASN A 1 111 ? -6.609 23.385 11.595 1.00 37.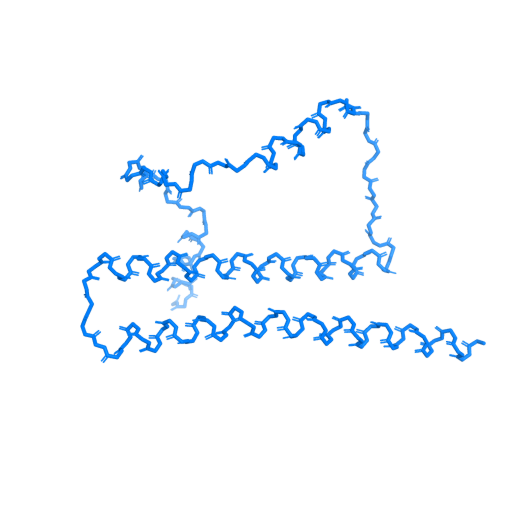44 111 ASN A CA 1
ATOM 889 C C . ASN A 1 111 ? -7.433 22.398 10.749 1.00 37.44 111 ASN A C 1
ATOM 891 O O . ASN A 1 111 ? -7.019 21.958 9.682 1.00 37.44 111 ASN A O 1
ATOM 895 N N . LEU A 1 112 ? -8.652 22.093 11.207 1.00 47.06 112 LEU A N 1
ATOM 896 C CA . LEU A 1 112 ? -9.716 21.535 10.357 1.00 47.06 112 LEU A CA 1
ATOM 897 C C . LEU A 1 112 ? -10.497 22.639 9.609 1.00 47.06 112 LEU A C 1
ATOM 899 O O . LEU A 1 112 ? -11.636 22.443 9.202 1.00 47.06 112 LEU A O 1
ATOM 903 N N . THR A 1 113 ? -9.894 23.811 9.394 1.00 39.88 113 THR A N 1
ATOM 904 C CA . THR A 1 113 ? -10.455 24.901 8.571 1.00 39.88 113 THR A CA 1
ATOM 905 C C . THR A 1 113 ? -9.942 24.885 7.128 1.00 39.88 113 THR A C 1
ATOM 907 O O . THR A 1 113 ? -10.050 25.875 6.410 1.00 39.88 113 THR A O 1
ATOM 910 N N . GLY A 1 114 ? -9.418 23.749 6.667 1.00 42.53 114 GLY A N 1
ATOM 911 C CA . GLY A 1 114 ? -9.068 23.515 5.271 1.00 42.53 114 GLY A CA 1
ATOM 912 C C . GLY A 1 114 ? -9.715 22.229 4.791 1.00 42.53 114 GLY A C 1
ATOM 913 O O . GLY A 1 114 ? -9.078 21.185 4.812 1.00 42.53 114 GLY A O 1
ATOM 914 N N . CYS A 1 115 ? -10.986 22.294 4.389 1.00 36.78 115 CYS A N 1
ATOM 915 C CA . CYS A 1 115 ? -11.664 21.178 3.733 1.00 36.78 115 CYS A CA 1
ATOM 916 C C . CYS A 1 115 ? -10.812 20.728 2.521 1.00 36.78 115 CYS A C 1
ATOM 918 O O . CYS A 1 115 ? -10.644 21.535 1.593 1.00 36.78 115 CYS A O 1
ATOM 920 N N . PRO A 1 116 ? -10.232 19.509 2.528 1.00 47.97 116 PRO A N 1
ATOM 921 C CA . PRO A 1 116 ? -9.366 19.038 1.452 1.00 47.97 116 PRO A CA 1
ATOM 922 C C . PRO A 1 116 ? -10.116 19.020 0.118 1.00 47.97 116 PRO A C 1
ATOM 924 O O . PRO A 1 116 ? -11.303 18.700 0.080 1.00 47.97 116 PRO A O 1
ATOM 927 N N . ALA A 1 117 ? -9.435 19.341 -0.985 1.00 47.91 117 ALA A N 1
ATOM 928 C CA . ALA A 1 117 ? -10.052 19.420 -2.314 1.00 47.91 117 ALA A CA 1
ATOM 929 C C . ALA A 1 117 ? -10.833 18.143 -2.698 1.00 47.91 117 ALA A C 1
ATOM 931 O O . ALA A 1 117 ? -11.924 18.246 -3.255 1.00 47.91 117 ALA A O 1
ATOM 932 N N . TRP A 1 118 ? -10.353 16.965 -2.281 1.00 42.28 118 TRP A N 1
ATOM 933 C CA . TRP A 1 118 ? -10.996 15.672 -2.542 1.00 42.28 118 TRP A CA 1
ATOM 934 C C . TRP A 1 118 ? -12.364 15.494 -1.853 1.00 42.28 118 TRP A C 1
ATOM 936 O O . TRP A 1 118 ? -13.212 14.755 -2.349 1.00 42.28 118 TRP A O 1
ATOM 946 N N . LEU A 1 119 ? -12.636 16.219 -0.760 1.00 42.19 119 LEU A N 1
ATOM 947 C CA . LEU A 1 119 ? -13.925 16.170 -0.055 1.00 42.19 119 LEU A CA 1
ATOM 948 C C . LEU A 1 119 ? -15.028 16.952 -0.799 1.00 42.19 119 LEU A C 1
ATOM 950 O O . LEU A 1 119 ? -16.214 16.669 -0.629 1.00 42.19 119 LEU A O 1
ATOM 954 N N . ARG A 1 120 ? -14.662 17.903 -1.676 1.00 45.31 120 ARG A N 1
ATOM 955 C CA . ARG A 1 120 ? -15.624 18.605 -2.552 1.00 45.31 120 ARG A CA 1
ATOM 956 C C . ARG A 1 120 ? -16.045 17.758 -3.752 1.00 45.31 120 ARG A C 1
ATOM 958 O O . ARG A 1 120 ? -17.173 17.908 -4.220 1.00 45.31 120 ARG A O 1
ATOM 965 N N . GLU A 1 121 ? -15.169 16.876 -4.229 1.00 44.88 121 GLU A N 1
ATOM 966 C CA . GLU A 1 121 ? -15.450 15.957 -5.340 1.00 44.88 121 GLU A CA 1
ATOM 967 C C . GLU A 1 121 ? -16.535 14.936 -4.949 1.00 44.88 121 GLU A C 1
ATOM 969 O O . GLU A 1 121 ? -17.492 14.718 -5.692 1.00 44.88 121 GLU A O 1
ATOM 974 N N . ILE A 1 122 ? -16.455 14.389 -3.729 1.00 44.69 122 ILE A N 1
ATOM 975 C CA . ILE A 1 122 ? -17.404 13.382 -3.224 1.00 44.69 122 ILE A CA 1
ATOM 976 C C . ILE A 1 122 ? -18.817 13.971 -3.055 1.00 44.69 122 ILE A C 1
ATOM 978 O O . ILE A 1 122 ? -19.803 13.339 -3.437 1.00 44.69 122 ILE A O 1
ATOM 982 N N . HIS A 1 123 ? -18.944 15.214 -2.575 1.00 42.44 123 HIS A N 1
ATOM 983 C CA . HIS A 1 123 ? -20.253 15.874 -2.465 1.00 42.44 123 HIS A CA 1
ATOM 984 C C . HIS A 1 123 ? -20.862 16.295 -3.810 1.00 42.44 123 HIS A C 1
ATOM 986 O O . HIS A 1 123 ? -22.086 16.383 -3.911 1.00 42.44 123 HIS A O 1
ATOM 992 N N . LYS A 1 124 ? -20.050 16.523 -4.852 1.00 46.28 124 LYS A N 1
ATOM 993 C CA . LYS A 1 124 ? -20.569 16.717 -6.216 1.00 46.28 124 LYS A CA 1
ATOM 994 C C . LYS A 1 124 ? -21.120 15.418 -6.807 1.00 46.28 124 LYS A C 1
ATOM 996 O O . LYS A 1 124 ? -22.124 15.472 -7.507 1.00 46.28 124 LYS A O 1
ATOM 1001 N N . CYS A 1 125 ? -20.526 14.270 -6.477 1.00 41.31 125 CYS A N 1
ATOM 1002 C CA . CYS A 1 125 ? -20.973 12.967 -6.974 1.00 41.31 125 CYS A CA 1
ATOM 1003 C C . CYS A 1 125 ? -22.348 12.547 -6.408 1.00 41.31 125 CYS A C 1
ATOM 1005 O O . CYS A 1 125 ? -23.139 11.939 -7.115 1.00 41.31 125 CYS A O 1
ATOM 1007 N N . GLN A 1 126 ? -22.694 12.947 -5.177 1.00 43.84 126 GLN A N 1
ATOM 1008 C CA . GLN A 1 126 ? -24.008 12.642 -4.579 1.00 43.84 126 GLN A CA 1
ATOM 1009 C C . GLN A 1 126 ? -25.173 13.533 -5.045 1.00 43.84 126 GLN A C 1
ATOM 1011 O O . GLN A 1 126 ? -26.321 13.219 -4.746 1.00 43.84 126 GLN A O 1
ATOM 1016 N N . LYS A 1 127 ? -24.919 14.642 -5.753 1.00 45.97 127 LYS A N 1
ATOM 1017 C CA . LYS A 1 127 ? -25.975 15.541 -6.266 1.00 45.97 127 LYS A CA 1
ATOM 1018 C C . LYS A 1 127 ? -26.208 15.429 -7.778 1.00 45.97 127 LYS A C 1
ATOM 1020 O O . LYS A 1 127 ? -26.921 16.258 -8.331 1.00 45.97 127 LYS A O 1
ATOM 1025 N N . GLY A 1 128 ? -25.591 14.445 -8.434 1.00 37.62 128 GLY A N 1
ATOM 1026 C CA . GLY A 1 128 ? -25.663 14.238 -9.884 1.00 37.62 128 GLY A CA 1
ATOM 1027 C C . GLY A 1 128 ? -26.699 13.219 -10.367 1.00 37.62 128 GLY A C 1
ATOM 1028 O O . GLY A 1 128 ? -26.768 13.012 -11.570 1.00 37.62 128 GLY A O 1
ATOM 1029 N N . ASP A 1 129 ? -27.483 12.613 -9.473 1.00 41.88 129 ASP A N 1
ATOM 1030 C CA . ASP A 1 129 ? -28.611 11.733 -9.819 1.00 41.88 129 ASP A CA 1
ATOM 1031 C C . ASP A 1 129 ? -29.915 12.322 -9.252 1.00 41.88 129 ASP A C 1
ATOM 1033 O O . ASP A 1 129 ? -30.457 11.854 -8.250 1.00 41.88 129 ASP A O 1
ATOM 1037 N N . GLN A 1 130 ? -30.372 13.414 -9.871 1.00 42.00 130 GLN A N 1
ATOM 1038 C CA . GLN A 1 130 ? -31.777 13.831 -9.967 1.00 42.00 130 GLN A CA 1
ATOM 1039 C C . GLN A 1 130 ? -31.978 14.640 -11.247 1.00 42.00 130 GLN A C 1
ATOM 1041 O O . GLN A 1 130 ? -31.158 15.552 -11.498 1.00 42.00 130 GLN A O 1
#

Foldseek 3Di:
DVVVVVVVVVVVVVVVVVLVVVLVVLVVVLVVLVCVPPVDDDDPVSVVVSVVSNVVSVVVNVVSVVVVVVVVCVVVVNDDDDDDDDDPVVVVVVVVVVPDDDDPDDPPPPDPVDDDPVNVVVVVVVVPPD

Secondary structure (DSSP, 8-state):
-HHHHHHHHHHHHHHHHHHHHHHHHHHHHHHHHHHHHHSS---HHHHHHHHHHHHHHHHHHHHHHHHHHHHHHHHTT----------HHHHHHHHHHHTS---S----S----S--HHHHHHHHHTTS--

Radius of gyration: 21.26 Å; chains: 1; bounding box: 55×42×52 Å

InterPro domains:
  IPR003661 Signal transduction histidine kinase, dimerisation/phosphoacceptor domain [PF00512] (12-76)
  IPR003661 Signal transduction histidine kinase, dimerisation/phosphoacceptor domain [SM00388] (11-77)
  IPR003661 Signal transduction histidine kinase, dimerisation/phosphoacceptor domain [cd00082] (11-73)
  IPR036097 Signal transduction histidine kinase, dimerisation/phosphoacceptor domain superfamily [SSF47384] (1-78)
  IPR050351 Bacteriophytochrome/Sensor protein kinase WalK/GraS-like [PTHR45453] (4-95)

Sequence (130 aa):
MIGKIEEVFTRQANFSADIAHEIRTPITNLVTQTEIALSQDRTQRELEDVLYSSLEEYNRMTKMVSDMLFLAQADNNQLIPDRVMFDLRAEVMKVFDFSKPGPKNAISRSNLTGCPAWLREIHKCQKGDQ

pLDDT: mean 76.53, std 20.08, range [36.78, 97.62]

Organism: Enterobacter cloacae (NCBI:txid550)